Protein AF-A0A3S0QI09-F1 (afdb_monomer_lite)

Secondary structure (DSSP, 8-state):
-HHHHHHHHHHHHHHHHHHHHT-TT---S-S-------S-TTHHHH-TT--SS-HHHHHHHHHTTT--HHHHHHHHHHHHHHHHHHHHHHHHHHHHHHHTT------

Structure (mmCIF, N/CA/C/O backbone):
data_AF-A0A3S0QI09-F1
#
_entry.id   AF-A0A3S0QI09-F1
#
loop_
_atom_site.group_PDB
_atom_site.id
_atom_site.type_symbol
_atom_site.label_atom_id
_atom_site.label_alt_id
_atom_site.label_comp_id
_atom_site.label_asym_id
_atom_site.label_entity_id
_atom_site.label_seq_id
_atom_site.pdbx_PDB_ins_code
_atom_site.Cartn_x
_atom_site.Cartn_y
_atom_site.Cartn_z
_atom_site.occupancy
_atom_site.B_iso_or_equiv
_atom_site.auth_seq_id
_atom_site.auth_comp_id
_atom_site.auth_asym_id
_atom_site.auth_atom_id
_atom_site.pdbx_PDB_model_num
ATOM 1 N N . MET A 1 1 ? -15.138 -17.109 12.477 1.00 65.50 1 MET A N 1
ATOM 2 C CA . MET A 1 1 ? -15.348 -16.519 11.136 1.00 65.50 1 MET A CA 1
ATOM 3 C C . MET A 1 1 ? -14.792 -15.100 11.035 1.00 65.50 1 MET A C 1
ATOM 5 O O . MET A 1 1 ? -14.000 -14.886 10.137 1.00 65.50 1 MET A O 1
ATOM 9 N N . LEU A 1 2 ? -15.030 -14.215 12.013 1.00 78.00 2 LEU A N 1
ATOM 10 C CA . LEU A 1 2 ? -14.552 -12.812 12.041 1.00 78.00 2 LEU A CA 1
ATOM 11 C C . LEU A 1 2 ? -13.075 -12.563 11.695 1.00 78.00 2 LEU A C 1
ATOM 13 O O . LEU A 1 2 ? -12.752 -11.592 11.022 1.00 78.00 2 LEU A O 1
ATOM 17 N N . PHE A 1 3 ? -12.175 -13.442 12.134 1.00 79.81 3 PHE A N 1
ATOM 18 C CA . PHE A 1 3 ? -10.755 -13.338 11.796 1.00 79.81 3 PHE A CA 1
ATOM 19 C C . PHE A 1 3 ? -10.500 -13.428 10.281 1.00 79.81 3 PHE A C 1
ATOM 21 O O . PHE A 1 3 ? -9.742 -12.635 9.732 1.00 79.81 3 PHE A O 1
ATOM 28 N N . PHE A 1 4 ? -11.161 -14.364 9.595 1.00 85.62 4 PHE A N 1
ATOM 29 C CA . PHE A 1 4 ? -11.005 -14.542 8.150 1.00 85.62 4 PHE A CA 1
ATOM 30 C C . PHE A 1 4 ? -11.649 -13.399 7.369 1.00 85.62 4 PHE A C 1
ATOM 32 O O . PHE A 1 4 ? -11.078 -12.945 6.380 1.00 85.62 4 PHE A O 1
ATOM 39 N N . ASP A 1 5 ? -12.782 -12.890 7.852 1.00 86.12 5 ASP A N 1
ATOM 40 C CA . ASP A 1 5 ? -13.436 -11.721 7.263 1.00 86.12 5 ASP A CA 1
ATOM 41 C C . ASP A 1 5 ? -12.513 -10.497 7.335 1.00 86.12 5 ASP A C 1
ATOM 43 O O . ASP A 1 5 ? -12.425 -9.733 6.375 1.00 86.12 5 ASP A O 1
ATOM 47 N N . GLN A 1 6 ? -11.754 -10.347 8.429 1.00 84.94 6 GLN A N 1
ATOM 48 C CA . GLN A 1 6 ? -10.800 -9.247 8.574 1.00 84.94 6 GLN A CA 1
ATOM 49 C C . GLN A 1 6 ? -9.618 -9.380 7.612 1.00 84.94 6 GLN A C 1
ATOM 51 O O . GLN A 1 6 ? -9.186 -8.385 7.030 1.00 84.94 6 GLN A O 1
ATOM 56 N N . ILE A 1 7 ? -9.105 -10.599 7.411 1.00 87.56 7 ILE A N 1
ATOM 57 C CA . ILE A 1 7 ? -8.056 -10.856 6.413 1.00 87.56 7 ILE A CA 1
ATOM 58 C C . ILE A 1 7 ? -8.565 -10.504 5.014 1.00 87.56 7 ILE A C 1
ATOM 60 O O . ILE A 1 7 ? -7.859 -9.846 4.251 1.00 87.56 7 ILE A O 1
ATOM 64 N N . LEU A 1 8 ? -9.792 -10.909 4.682 1.00 90.88 8 LEU A N 1
ATOM 65 C CA . LEU A 1 8 ? -10.391 -10.637 3.381 1.00 90.88 8 LEU A CA 1
ATOM 66 C C . LEU A 1 8 ? -10.622 -9.132 3.163 1.00 90.88 8 LEU A C 1
ATOM 68 O O . LEU A 1 8 ? -10.298 -8.611 2.096 1.00 90.88 8 LEU A O 1
ATOM 72 N N . ALA A 1 9 ? -11.116 -8.423 4.181 1.00 90.44 9 ALA A N 1
ATOM 73 C CA . ALA A 1 9 ? -11.280 -6.971 4.147 1.00 90.44 9 ALA A CA 1
ATOM 74 C C . ALA A 1 9 ? -9.933 -6.258 3.951 1.00 90.44 9 ALA A C 1
ATOM 76 O O . ALA A 1 9 ? -9.809 -5.385 3.091 1.00 90.44 9 ALA A O 1
ATOM 77 N N . GLY A 1 10 ? -8.895 -6.687 4.678 1.00 91.00 10 GLY A N 1
ATOM 78 C CA . GLY A 1 10 ? -7.529 -6.205 4.482 1.00 91.00 10 GLY A CA 1
ATOM 79 C C . GLY A 1 10 ? -7.029 -6.455 3.059 1.00 91.00 10 GLY A C 1
ATOM 80 O O . GLY A 1 10 ? -6.505 -5.543 2.424 1.00 91.00 10 GLY A O 1
ATOM 81 N N . TYR A 1 11 ? -7.239 -7.652 2.513 1.00 91.00 11 TYR A N 1
ATOM 82 C CA . TYR A 1 11 ? -6.849 -7.989 1.143 1.00 91.00 11 TYR A CA 1
ATOM 83 C C . TYR A 1 11 ? -7.522 -7.087 0.098 1.00 91.00 11 TYR A C 1
ATOM 85 O O . TYR A 1 11 ? -6.834 -6.515 -0.750 1.00 91.00 11 TYR A O 1
ATOM 93 N N . PHE A 1 12 ? -8.843 -6.895 0.175 1.00 93.12 12 PHE A N 1
ATOM 94 C CA . PHE A 1 12 ? -9.547 -5.998 -0.746 1.00 93.12 12 PHE A CA 1
ATOM 95 C C . PHE A 1 12 ? -9.070 -4.555 -0.622 1.00 93.12 12 PHE A C 1
ATOM 97 O O . PHE A 1 12 ? -8.901 -3.882 -1.642 1.00 93.12 12 PHE A O 1
ATOM 104 N N . LYS A 1 13 ? -8.768 -4.098 0.598 1.00 93.44 13 LYS A N 1
ATOM 105 C CA . LYS A 1 13 ? -8.226 -2.756 0.789 1.00 93.44 13 LYS A CA 1
ATOM 106 C C . LYS A 1 13 ? -6.852 -2.589 0.148 1.00 93.44 13 LYS A C 1
ATOM 108 O O . LYS A 1 13 ? -6.584 -1.570 -0.484 1.00 93.44 13 LYS A O 1
ATOM 113 N N . HIS A 1 14 ? -5.992 -3.601 0.248 1.00 91.25 14 HIS A N 1
ATOM 114 C CA . HIS A 1 14 ? -4.711 -3.588 -0.454 1.00 91.25 14 HIS A CA 1
ATOM 115 C C . HIS A 1 14 ? -4.900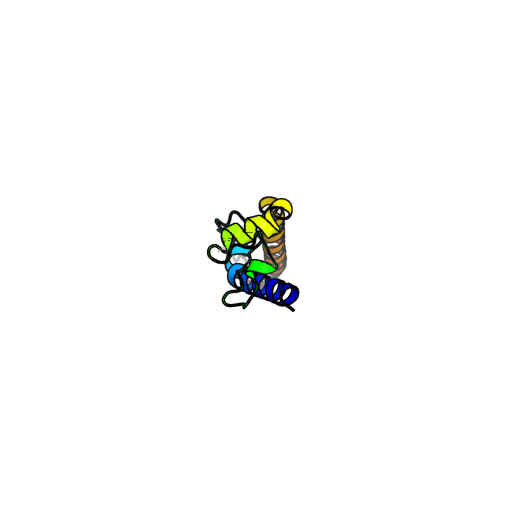 -3.544 -1.969 1.00 91.25 14 HIS A C 1
ATOM 117 O O . HIS A 1 14 ? -4.216 -2.760 -2.620 1.00 91.25 14 HIS A O 1
ATOM 123 N N . LEU A 1 15 ? -5.837 -4.324 -2.523 1.00 92.94 15 LEU A N 1
ATOM 124 C CA . LEU A 1 15 ? -6.152 -4.304 -3.956 1.00 92.94 15 LEU A CA 1
ATOM 125 C C . LEU A 1 15 ? -6.601 -2.922 -4.440 1.00 92.94 15 LEU A C 1
ATOM 127 O O . LEU A 1 15 ? -6.121 -2.458 -5.473 1.00 92.94 15 LEU A O 1
ATOM 131 N N . GLU A 1 16 ? -7.460 -2.242 -3.678 1.00 92.81 16 GLU A N 1
ATOM 132 C CA . GLU A 1 16 ? -7.869 -0.858 -3.958 1.00 92.81 16 GLU A CA 1
ATOM 133 C C . GLU A 1 16 ? -6.648 0.075 -4.055 1.00 92.81 16 GLU A C 1
ATOM 135 O O . GLU A 1 16 ? -6.577 0.950 -4.919 1.00 92.81 16 GLU A O 1
ATOM 140 N N . LYS A 1 17 ? -5.647 -0.157 -3.201 1.00 90.88 17 LYS A N 1
ATOM 141 C CA . LYS A 1 17 ? -4.443 0.668 -3.071 1.00 90.88 17 LYS A CA 1
ATOM 142 C C . LYS A 1 17 ? -3.275 0.254 -3.963 1.00 90.88 17 LYS A C 1
ATOM 144 O O . LYS A 1 17 ? -2.288 0.986 -4.021 1.00 90.88 17 LYS A O 1
ATOM 149 N N . VAL A 1 18 ? -3.384 -0.832 -4.735 1.00 90.94 18 VAL A N 1
ATOM 150 C CA . VAL A 1 18 ? -2.305 -1.320 -5.623 1.00 90.94 18 VAL A CA 1
ATOM 151 C C . VAL A 1 18 ? -1.794 -0.225 -6.557 1.00 90.94 18 VAL A C 1
ATOM 153 O O . VAL A 1 18 ? -0.586 -0.063 -6.702 1.00 90.94 18 VAL A O 1
ATOM 1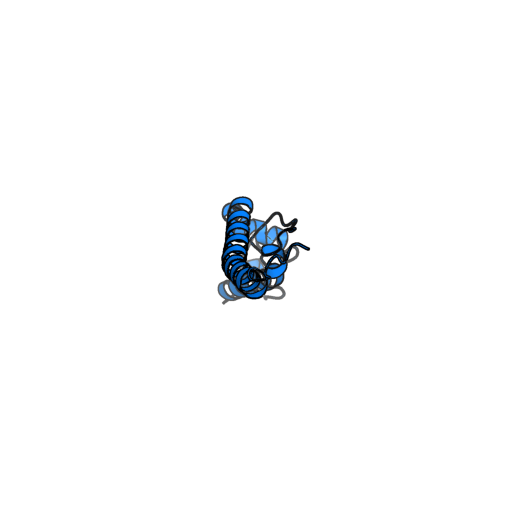56 N N . LYS A 1 19 ? -2.690 0.568 -7.159 1.00 90.38 19 LYS A N 1
ATOM 157 C CA . LYS A 1 19 ? -2.295 1.667 -8.055 1.00 90.38 19 LYS A CA 1
ATOM 158 C C . LYS A 1 19 ? -1.403 2.692 -7.351 1.00 90.38 19 LYS A C 1
ATOM 160 O O . LYS A 1 19 ? -0.483 3.226 -7.959 1.00 90.38 19 LYS A O 1
ATOM 165 N N . GLU A 1 20 ? -1.703 2.994 -6.094 1.00 89.81 20 GLU A N 1
ATOM 166 C CA . GLU A 1 20 ? -0.969 3.982 -5.310 1.00 89.81 20 GLU A CA 1
ATOM 167 C C . GLU A 1 20 ? 0.380 3.416 -4.847 1.00 89.81 20 GLU A C 1
ATOM 169 O O . GLU A 1 20 ? 1.385 4.119 -4.920 1.00 89.81 20 GLU A O 1
ATOM 174 N N . VAL A 1 21 ? 0.417 2.138 -4.448 1.00 88.94 21 VAL A N 1
ATOM 175 C CA . VAL A 1 21 ? 1.647 1.427 -4.055 1.00 88.94 21 VAL A CA 1
ATOM 176 C C . VAL A 1 21 ? 2.613 1.282 -5.232 1.00 88.94 21 VAL A C 1
ATOM 178 O O . VAL A 1 21 ? 3.807 1.509 -5.073 1.00 88.94 21 VAL A O 1
ATOM 181 N N . LEU A 1 22 ? 2.106 0.959 -6.424 1.00 88.94 22 LEU A N 1
ATOM 182 C CA . LEU A 1 22 ? 2.910 0.825 -7.646 1.00 88.94 22 LEU A CA 1
ATOM 183 C C . LEU A 1 22 ? 3.185 2.170 -8.346 1.00 88.94 22 LEU A C 1
ATOM 185 O O . LEU A 1 22 ? 3.757 2.197 -9.436 1.00 88.94 22 LEU A O 1
ATOM 189 N N . SER A 1 23 ? 2.767 3.296 -7.761 1.00 88.25 23 SER A N 1
ATOM 190 C CA . SER A 1 23 ? 3.007 4.620 -8.333 1.00 88.25 23 SER A CA 1
ATOM 191 C C . SER A 1 23 ? 4.410 5.127 -7.999 1.00 88.25 23 SER A C 1
ATOM 193 O O . SER A 1 23 ? 4.764 5.306 -6.833 1.00 88.25 23 SER A O 1
ATOM 195 N N . ILE A 1 24 ? 5.175 5.482 -9.033 1.00 82.75 24 ILE A N 1
ATOM 196 C CA . ILE A 1 24 ? 6.515 6.082 -8.900 1.00 82.75 24 ILE A CA 1
ATOM 197 C C . ILE A 1 24 ? 6.448 7.412 -8.124 1.00 82.75 24 ILE A C 1
ATOM 199 O O . ILE A 1 24 ? 7.265 7.671 -7.241 1.00 82.75 24 ILE A O 1
ATOM 203 N N . ASN A 1 25 ? 5.409 8.216 -8.375 1.00 78.81 25 ASN A N 1
ATOM 204 C CA . ASN A 1 25 ? 5.174 9.506 -7.714 1.00 78.81 25 ASN A CA 1
ATOM 205 C C . ASN A 1 25 ? 4.253 9.393 -6.482 1.00 78.81 25 ASN A C 1
ATOM 207 O O . ASN A 1 25 ? 3.567 10.349 -6.123 1.00 78.81 25 ASN A O 1
ATOM 211 N N . GLY A 1 26 ? 4.178 8.220 -5.847 1.00 70.75 26 GLY A N 1
ATOM 212 C CA . GLY A 1 26 ? 3.327 8.006 -4.675 1.00 70.75 26 GLY A CA 1
ATOM 213 C C . GLY A 1 26 ? 3.779 8.806 -3.444 1.00 70.75 26 GLY A C 1
ATOM 214 O O . GLY A 1 26 ? 4.943 8.742 -3.062 1.00 70.75 26 GLY A O 1
ATOM 215 N N . GLY A 1 27 ? 2.842 9.511 -2.799 1.00 72.69 27 GLY A N 1
ATOM 216 C CA . GLY A 1 27 ? 3.036 10.212 -1.516 1.00 72.69 27 GLY A CA 1
ATOM 217 C C . GLY A 1 27 ? 2.608 9.403 -0.283 1.00 72.69 27 GLY A C 1
ATOM 218 O O . GLY A 1 27 ? 2.445 9.965 0.801 1.00 72.69 27 GLY A O 1
ATOM 219 N N . LEU A 1 28 ? 2.360 8.101 -0.451 1.00 78.88 28 LEU A N 1
ATOM 220 C CA . LEU A 1 28 ? 1.929 7.220 0.631 1.00 78.88 28 LEU A CA 1
ATOM 221 C C . LEU A 1 28 ? 3.038 7.049 1.672 1.00 78.88 28 LEU A C 1
ATOM 223 O O . LEU A 1 28 ? 4.184 6.762 1.337 1.00 78.88 28 LEU A O 1
ATOM 227 N N . LYS A 1 29 ? 2.665 7.188 2.947 1.00 79.19 29 LYS A N 1
ATOM 228 C CA . LYS A 1 29 ? 3.566 6.992 4.096 1.00 79.19 29 LYS A CA 1
ATOM 229 C C . LYS A 1 29 ? 3.577 5.554 4.627 1.00 79.19 29 LYS A C 1
ATOM 231 O O . LYS A 1 29 ? 4.433 5.229 5.445 1.00 79.19 29 LYS A O 1
ATOM 236 N N . ARG A 1 30 ? 2.631 4.724 4.176 1.00 83.81 30 ARG A N 1
ATOM 237 C CA . ARG A 1 30 ? 2.412 3.336 4.605 1.00 83.81 30 ARG A CA 1
ATOM 238 C C . ARG A 1 30 ? 2.251 2.409 3.412 1.00 83.81 30 ARG A C 1
ATOM 240 O O . ARG A 1 30 ? 1.811 2.852 2.349 1.00 83.81 30 ARG A O 1
ATOM 247 N N . THR A 1 31 ? 2.588 1.138 3.603 1.00 84.00 31 THR A N 1
ATOM 248 C CA . THR A 1 31 ? 2.458 0.105 2.559 1.00 84.00 31 THR A CA 1
ATOM 249 C C . THR A 1 31 ? 1.395 -0.944 2.868 1.00 84.00 31 THR A C 1
ATOM 251 O O . THR A 1 31 ? 1.007 -1.705 1.978 1.00 84.00 31 THR A O 1
ATOM 254 N N . PHE A 1 32 ? 0.906 -0.977 4.109 1.00 87.56 32 PHE A N 1
ATOM 255 C CA . PHE A 1 32 ? -0.214 -1.813 4.521 1.00 87.56 32 PHE A CA 1
ATOM 256 C C . PHE A 1 32 ? -1.497 -1.004 4.685 1.00 87.56 32 PHE A C 1
ATOM 258 O O . PHE A 1 32 ? -1.462 0.167 5.064 1.00 87.56 32 PHE A O 1
ATOM 265 N N . PHE A 1 33 ? -2.630 -1.649 4.404 1.00 89.88 33 PHE A N 1
ATOM 266 C CA . PHE A 1 33 ? -3.956 -1.046 4.492 1.00 89.88 33 PHE A CA 1
ATOM 267 C C . PHE A 1 33 ? -4.972 -2.027 5.061 1.00 89.88 33 PHE A C 1
ATOM 269 O O . PHE A 1 33 ? -4.980 -3.211 4.726 1.00 89.88 33 PHE A O 1
ATOM 276 N N . THR A 1 34 ? -5.873 -1.523 5.890 1.00 90.31 34 THR A N 1
ATOM 277 C CA . THR A 1 34 ? -6.990 -2.307 6.411 1.00 90.31 34 THR A CA 1
ATOM 278 C C . THR A 1 34 ? -8.293 -1.575 6.222 1.00 90.31 34 THR A C 1
ATOM 280 O O . THR A 1 34 ? -8.316 -0.372 5.980 1.00 90.31 34 THR A O 1
ATOM 283 N N . GLN A 1 35 ? -9.371 -2.336 6.307 1.00 89.94 35 GLN A N 1
ATOM 284 C CA . GLN A 1 35 ? -10.714 -1.805 6.348 1.00 89.94 35 GLN A CA 1
ATOM 285 C C . GLN A 1 35 ? -11.425 -2.424 7.542 1.00 89.94 35 GLN A C 1
ATOM 287 O O . GLN A 1 35 ? -11.308 -3.633 7.780 1.00 89.94 35 GLN A O 1
ATOM 292 N N . ALA A 1 36 ? -12.145 -1.597 8.289 1.00 86.56 36 ALA A N 1
ATOM 293 C CA . ALA A 1 36 ? -12.963 -2.062 9.385 1.00 86.56 36 ALA A CA 1
ATOM 294 C C . ALA A 1 36 ? -14.218 -2.793 8.880 1.00 86.56 36 ALA A C 1
ATOM 296 O O . ALA A 1 36 ? -14.932 -2.334 7.983 1.00 86.56 36 ALA A O 1
ATOM 297 N N . LEU A 1 37 ? -14.524 -3.926 9.502 1.00 84.75 37 LEU A N 1
ATOM 298 C CA . LEU A 1 37 ? -15.767 -4.657 9.333 1.00 84.75 37 LEU A CA 1
ATOM 299 C C . LEU A 1 37 ? -16.863 -3.965 10.145 1.00 84.75 37 LEU A C 1
ATOM 301 O O . LEU A 1 37 ? -16.816 -3.914 11.373 1.00 84.75 37 LEU A O 1
ATOM 305 N N . LYS A 1 38 ? -17.873 -3.442 9.451 1.00 80.81 38 LYS A N 1
ATOM 306 C CA . LYS A 1 38 ? -19.006 -2.739 10.065 1.00 80.81 38 LYS A CA 1
ATOM 307 C C . LYS A 1 38 ? -20.198 -3.680 10.257 1.00 80.81 38 LYS A C 1
ATOM 309 O O . LYS A 1 38 ? -20.372 -4.638 9.507 1.00 80.81 38 LYS A O 1
ATOM 314 N N . ASN A 1 39 ? -21.061 -3.357 11.224 1.00 70.38 39 ASN A N 1
ATOM 315 C CA . ASN A 1 39 ? -22.366 -4.000 11.453 1.00 70.38 39 ASN A CA 1
ATOM 316 C C . ASN A 1 39 ? -22.336 -5.479 11.877 1.00 70.38 39 ASN A C 1
ATOM 318 O O . ASN A 1 39 ? -23.248 -6.245 11.558 1.00 70.38 39 ASN A O 1
ATOM 322 N N . ILE A 1 40 ? -21.330 -5.881 12.652 1.00 74.31 40 ILE A N 1
ATOM 323 C CA . ILE A 1 40 ? -21.263 -7.227 13.222 1.00 74.31 40 ILE A CA 1
ATOM 324 C C . ILE A 1 40 ? -21.810 -7.207 14.655 1.00 74.31 40 ILE A C 1
ATOM 326 O O . ILE A 1 40 ? -21.266 -6.555 15.543 1.00 74.31 40 ILE A O 1
ATOM 330 N N . LYS A 1 41 ? -22.902 -7.941 14.903 1.00 69.69 41 LYS A N 1
ATOM 331 C CA . LYS A 1 41 ? -23.519 -8.023 16.238 1.00 69.69 41 LYS A CA 1
ATOM 332 C C . LYS A 1 41 ? -22.576 -8.700 17.241 1.00 69.69 41 LYS A C 1
ATOM 334 O O . LYS A 1 41 ? -22.095 -9.798 16.983 1.00 69.69 41 LYS A O 1
ATOM 339 N N . GLY A 1 42 ? -22.371 -8.067 18.400 1.00 67.31 42 GLY A N 1
ATOM 340 C CA . GLY A 1 42 ? -21.537 -8.596 19.491 1.00 67.31 42 GLY A CA 1
ATOM 341 C C . GLY A 1 42 ? -20.029 -8.424 19.286 1.00 67.31 42 GLY A C 1
ATOM 342 O O . GLY A 1 42 ? -19.247 -8.941 20.076 1.00 67.31 42 GLY A O 1
ATOM 343 N N . PHE A 1 43 ? -19.613 -7.699 18.247 1.00 72.19 43 PHE A N 1
ATOM 344 C CA . PHE A 1 43 ? -18.205 -7.518 17.908 1.00 72.19 43 PHE A CA 1
ATOM 345 C C . PHE A 1 43 ? -17.431 -6.724 18.973 1.00 72.19 43 PHE A C 1
ATOM 347 O O . PHE A 1 43 ? -16.352 -7.145 19.388 1.00 72.19 43 PHE A O 1
ATOM 354 N N . ASP A 1 44 ? -18.046 -5.671 19.518 1.00 68.19 44 ASP A N 1
ATOM 355 C CA . ASP A 1 44 ? -17.465 -4.832 20.579 1.00 68.19 44 ASP A CA 1
ATOM 356 C C . ASP A 1 44 ? -17.196 -5.605 21.884 1.00 68.19 44 ASP A C 1
ATOM 358 O O . ASP A 1 44 ? -16.390 -5.192 22.713 1.00 68.19 44 ASP A O 1
ATOM 362 N N . GLN A 1 45 ? -17.863 -6.750 22.077 1.00 71.44 45 GLN A N 1
ATOM 363 C CA . GLN A 1 45 ? -17.664 -7.624 23.239 1.00 71.44 45 GLN A CA 1
ATOM 364 C C . GLN A 1 45 ? -16.505 -8.612 23.045 1.00 71.44 45 GLN A C 1
ATOM 366 O O . GLN A 1 45 ? -16.012 -9.175 24.020 1.00 71.44 45 GLN A O 1
ATOM 371 N N . LEU A 1 46 ? -16.079 -8.842 21.799 1.00 73.00 46 LEU A N 1
ATOM 372 C CA . LEU A 1 46 ? -15.040 -9.809 21.441 1.00 73.00 46 LEU A CA 1
ATOM 373 C C . LEU A 1 46 ? -13.671 -9.150 21.248 1.00 73.00 46 LEU A C 1
ATOM 375 O O . LEU A 1 46 ? -12.653 -9.803 21.476 1.00 73.00 46 LEU A O 1
ATOM 379 N N . VAL A 1 47 ? -13.631 -7.878 20.835 1.00 71.50 47 VAL A N 1
ATOM 3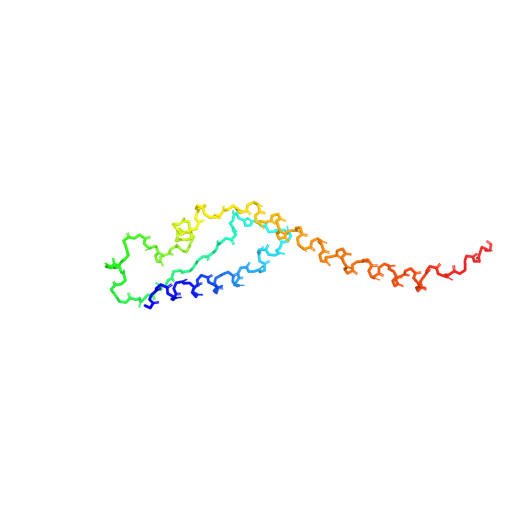80 C CA . VAL A 1 47 ? -12.381 -7.153 20.574 1.00 71.50 47 VAL A CA 1
ATOM 381 C C . VAL A 1 47 ? -12.427 -5.768 21.213 1.00 71.50 47 VAL A C 1
ATOM 383 O O . VAL A 1 47 ? -13.199 -4.907 20.817 1.00 71.50 47 VAL A O 1
ATOM 386 N N . SER A 1 48 ? -11.551 -5.532 22.188 1.00 66.25 48 SER A N 1
ATOM 387 C CA . SER A 1 48 ? -11.522 -4.303 22.994 1.00 66.25 48 SER A CA 1
ATOM 388 C C . SER A 1 48 ? -10.736 -3.141 22.370 1.00 66.25 48 SER A C 1
ATOM 390 O O . SER A 1 48 ? -10.655 -2.066 22.961 1.00 66.25 48 SER A O 1
ATOM 392 N N . ARG A 1 49 ? -10.122 -3.341 21.196 1.00 69.56 49 ARG A N 1
ATOM 393 C CA . ARG A 1 49 ? -9.196 -2.377 20.575 1.00 69.56 49 ARG A CA 1
ATOM 394 C C . ARG A 1 49 ? -9.315 -2.318 19.052 1.00 69.56 49 ARG A C 1
ATOM 396 O O . ARG A 1 49 ? -8.315 -2.237 18.349 1.00 69.56 49 ARG A O 1
ATOM 403 N N . TYR A 1 50 ? -10.541 -2.416 18.556 1.00 77.38 50 TYR A N 1
ATOM 404 C CA . TYR A 1 50 ? -10.832 -2.392 17.130 1.00 77.38 50 TYR A CA 1
ATOM 405 C C . TYR A 1 50 ? -11.564 -1.104 16.774 1.00 77.38 50 TYR A C 1
ATOM 407 O O . TYR A 1 50 ? -12.689 -0.887 17.219 1.00 77.38 50 TYR A O 1
ATOM 415 N N . ASP A 1 51 ? -10.906 -0.245 16.000 1.00 80.75 51 ASP A N 1
ATOM 416 C CA . ASP A 1 51 ? -11.508 0.993 15.514 1.00 80.75 51 ASP A CA 1
ATOM 417 C C . ASP A 1 51 ? -12.389 0.682 14.296 1.00 80.75 51 ASP A C 1
ATOM 419 O O . ASP A 1 51 ? -11.917 0.119 13.307 1.00 80.75 51 ASP A O 1
ATOM 423 N N . THR A 1 52 ? -13.683 0.988 14.396 1.00 81.06 52 THR A N 1
ATOM 424 C CA . THR A 1 52 ? -14.667 0.801 13.320 1.00 81.06 52 THR A CA 1
ATOM 425 C C . THR A 1 52 ? -14.908 2.065 12.500 1.00 81.06 52 THR A C 1
ATOM 427 O O . THR A 1 52 ? -15.507 1.994 11.422 1.00 81.06 52 THR A O 1
ATOM 430 N N . GLU A 1 53 ? -14.454 3.215 12.994 1.00 80.75 53 GLU A N 1
ATOM 431 C CA . GLU A 1 53 ? -14.713 4.526 12.403 1.00 80.75 53 GLU A CA 1
ATOM 432 C C . GLU A 1 53 ? -13.547 4.983 11.523 1.00 80.75 53 GLU A C 1
ATOM 434 O O . GLU A 1 53 ? -13.768 5.634 10.500 1.00 80.75 53 GLU A O 1
ATOM 439 N N . ASP A 1 54 ? -12.320 4.609 11.892 1.00 85.19 54 ASP A N 1
ATOM 440 C CA . ASP A 1 54 ? -11.091 5.053 11.239 1.00 85.19 54 ASP A CA 1
ATOM 441 C C . ASP A 1 54 ? -10.197 3.871 10.816 1.00 85.19 54 ASP A C 1
ATOM 443 O O . ASP A 1 54 ? -9.447 3.286 11.608 1.00 85.19 54 ASP A O 1
ATOM 447 N N . ASP A 1 55 ? -10.252 3.555 9.520 1.00 86.44 55 ASP A N 1
ATOM 448 C CA . ASP A 1 55 ? -9.441 2.516 8.874 1.00 86.44 55 ASP A CA 1
ATOM 449 C C . ASP A 1 55 ? -7.930 2.766 9.038 1.00 86.44 55 ASP A C 1
ATOM 451 O O . ASP A 1 55 ? -7.136 1.818 9.103 1.00 86.44 55 ASP A O 1
ATOM 455 N N . ASP A 1 56 ? -7.497 4.028 9.125 1.00 86.62 56 ASP A N 1
ATOM 456 C CA . ASP A 1 56 ? -6.083 4.358 9.253 1.00 86.62 56 ASP A CA 1
ATOM 457 C C . ASP A 1 56 ? -5.560 4.053 10.656 1.00 86.62 56 ASP A C 1
ATOM 459 O O . ASP A 1 56 ? -4.454 3.517 10.781 1.00 86.62 56 ASP A O 1
ATOM 463 N N . LYS A 1 57 ? -6.358 4.323 11.694 1.00 86.25 57 LYS A N 1
ATOM 464 C CA . LYS A 1 57 ? -6.035 3.937 13.077 1.00 86.25 57 LYS A CA 1
ATOM 465 C C . LYS A 1 57 ? -6.081 2.432 13.276 1.00 86.25 57 LYS A C 1
ATOM 467 O O . LYS A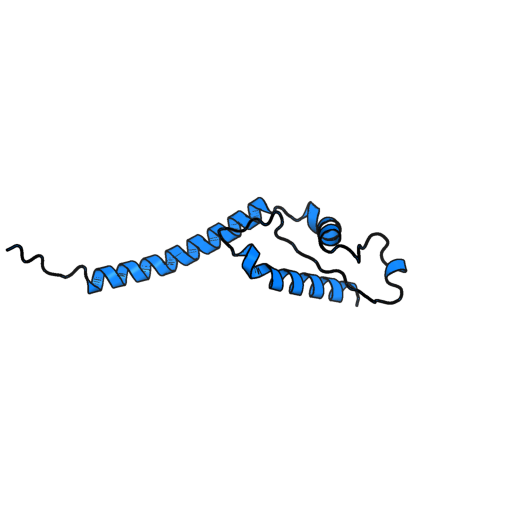 1 57 ? -5.231 1.889 13.984 1.00 86.25 57 LYS A O 1
ATOM 472 N N . LEU A 1 58 ? -7.035 1.752 12.641 1.00 87.88 58 LEU A N 1
ATOM 473 C CA . LEU A 1 58 ? -7.091 0.294 12.655 1.00 87.88 58 LEU A CA 1
ATOM 474 C C . LEU A 1 58 ? -5.834 -0.302 12.012 1.00 87.88 58 LEU A C 1
ATOM 476 O O . LEU A 1 58 ? -5.211 -1.203 12.576 1.00 87.88 58 LEU A O 1
ATOM 480 N N . THR A 1 59 ? -5.416 0.255 10.875 1.00 87.75 59 THR A N 1
ATOM 481 C CA . THR A 1 59 ? -4.186 -0.151 10.190 1.00 87.75 59 THR A CA 1
ATOM 482 C C . THR A 1 59 ? -2.970 0.047 11.090 1.00 87.75 59 THR A C 1
ATOM 484 O O . THR A 1 59 ? -2.164 -0.871 11.225 1.00 87.75 59 THR A O 1
ATOM 487 N N . ASP A 1 60 ? -2.865 1.189 11.771 1.00 87.50 60 ASP A N 1
ATOM 488 C CA . ASP A 1 60 ? -1.778 1.434 12.722 1.00 87.50 60 ASP A CA 1
ATOM 489 C C . ASP A 1 60 ? -1.826 0.460 13.910 1.00 87.50 60 ASP A C 1
ATOM 491 O O . ASP A 1 60 ? -0.791 -0.016 14.365 1.00 87.50 60 ASP A O 1
ATOM 495 N N . SER A 1 61 ? -3.005 0.096 14.411 1.00 86.00 61 SER A N 1
ATOM 496 C CA . SER A 1 61 ? -3.094 -0.873 15.508 1.00 86.00 61 SER A CA 1
ATOM 497 C C . SER A 1 61 ? -2.699 -2.295 15.095 1.00 86.00 61 SER A C 1
ATOM 499 O O . SER A 1 61 ? -2.260 -3.060 15.952 1.00 86.00 61 SER A O 1
ATOM 501 N N . LEU A 1 62 ? -2.899 -2.672 13.829 1.00 83.38 62 LEU A N 1
ATOM 502 C CA . LEU A 1 62 ? -2.674 -4.037 13.342 1.00 83.38 62 LEU A CA 1
ATOM 503 C C . LEU A 1 62 ? -1.302 -4.234 12.686 1.00 83.38 62 LEU A C 1
ATOM 505 O O . LEU A 1 62 ? -0.731 -5.316 12.791 1.00 83.38 62 LEU A O 1
ATOM 509 N N . TYR A 1 63 ? -0.781 -3.210 12.006 1.00 84.94 63 TYR A N 1
ATOM 510 C CA . TYR A 1 63 ? 0.376 -3.337 11.116 1.00 84.94 63 TYR A CA 1
ATOM 511 C C . TYR A 1 63 ? 1.522 -2.373 11.419 1.00 84.94 63 TYR A C 1
ATOM 513 O O . TYR A 1 63 ? 2.561 -2.487 10.780 1.00 84.94 63 TYR A O 1
ATOM 521 N N . LYS A 1 64 ? 1.407 -1.458 12.389 1.00 81.88 64 LYS A N 1
ATOM 522 C CA . LYS A 1 64 ? 2.458 -0.454 12.648 1.00 81.88 64 LYS A CA 1
ATOM 523 C C . LYS A 1 64 ? 3.838 -1.043 12.932 1.00 81.88 64 LYS A C 1
ATOM 525 O O . LYS A 1 64 ? 4.830 -0.472 12.502 1.00 81.88 64 LYS A O 1
ATOM 530 N N . GLU A 1 65 ? 3.912 -2.166 13.641 1.00 78.12 65 GLU A N 1
ATOM 531 C CA . GLU A 1 65 ? 5.191 -2.839 13.919 1.00 78.12 65 GLU A CA 1
ATOM 532 C C . GLU A 1 65 ? 5.739 -3.605 12.704 1.00 78.12 65 GLU A C 1
ATOM 534 O O . GLU A 1 65 ? 6.927 -3.900 12.642 1.00 78.12 65 GLU A O 1
ATOM 539 N N . LEU A 1 66 ? 4.877 -3.906 11.729 1.00 75.44 66 LEU A N 1
ATOM 540 C CA . LEU A 1 66 ? 5.197 -4.641 10.505 1.00 75.44 66 LEU A CA 1
ATOM 541 C C . LEU A 1 66 ? 5.490 -3.708 9.316 1.00 75.44 66 LEU A C 1
ATOM 543 O O . LEU A 1 66 ? 6.047 -4.149 8.311 1.00 75.44 66 LEU A O 1
ATOM 547 N N . ASP A 1 67 ? 5.095 -2.435 9.391 1.00 73.38 67 ASP A N 1
ATOM 548 C CA . ASP A 1 67 ? 5.185 -1.488 8.280 1.00 73.38 67 ASP A CA 1
ATOM 549 C C . ASP A 1 67 ? 6.565 -0.816 8.228 1.00 73.38 67 ASP A C 1
ATOM 551 O O . ASP A 1 67 ? 6.736 0.339 8.618 1.00 73.38 67 ASP A O 1
ATOM 555 N N . ASN A 1 68 ? 7.562 -1.524 7.683 1.00 84.50 68 ASN A N 1
ATOM 556 C CA . ASN A 1 68 ? 8.757 -0.866 7.146 1.00 84.50 68 ASN A CA 1
ATOM 557 C C . ASN A 1 68 ? 8.440 -0.281 5.761 1.00 84.50 68 ASN A C 1
ATOM 559 O O . ASN A 1 68 ? 8.848 -0.797 4.717 1.00 84.50 68 ASN A O 1
ATOM 563 N N . SER A 1 69 ? 7.642 0.787 5.756 1.00 83.00 69 SER A N 1
ATOM 564 C CA . SER A 1 69 ? 7.062 1.342 4.533 1.00 83.00 69 SER A CA 1
ATOM 565 C C . SER A 1 69 ? 8.108 1.860 3.546 1.00 83.00 69 SER A C 1
ATOM 567 O O . SER A 1 69 ? 7.889 1.807 2.337 1.00 83.00 69 SER A O 1
ATOM 569 N N . VAL A 1 70 ? 9.254 2.330 4.046 1.00 86.50 70 VAL A N 1
ATOM 570 C CA . VAL A 1 70 ? 10.362 2.822 3.219 1.00 86.50 70 VAL A CA 1
ATOM 571 C C . VAL A 1 70 ? 11.052 1.670 2.501 1.00 86.50 70 VAL A C 1
ATOM 573 O O . VAL A 1 70 ? 11.195 1.722 1.283 1.00 86.50 70 VAL A O 1
ATOM 576 N N . GLU A 1 71 ? 11.449 0.629 3.235 1.00 89.19 71 GLU A N 1
ATOM 577 C CA . GLU A 1 71 ? 12.122 -0.540 2.660 1.00 89.19 71 GLU A CA 1
ATOM 578 C C . GLU A 1 71 ? 11.240 -1.208 1.606 1.00 89.19 71 GLU A C 1
ATOM 580 O O . GLU A 1 71 ? 11.640 -1.346 0.453 1.00 89.19 71 GLU A O 1
ATOM 585 N N . ARG A 1 72 ? 9.980 -1.481 1.948 1.00 87.94 72 ARG A N 1
ATOM 586 C CA . ARG A 1 72 ? 9.041 -2.121 1.026 1.00 87.94 72 ARG A CA 1
ATOM 587 C C . ARG A 1 72 ? 8.710 -1.255 -0.192 1.00 87.94 72 ARG A C 1
ATOM 589 O O . ARG A 1 72 ? 8.489 -1.775 -1.284 1.00 87.94 72 ARG A O 1
ATOM 596 N N . ARG A 1 73 ? 8.689 0.076 -0.050 1.00 88.06 73 ARG A N 1
ATOM 597 C CA . ARG A 1 73 ? 8.540 0.981 -1.201 1.00 88.06 73 ARG A CA 1
ATOM 598 C C . ARG A 1 73 ? 9.758 0.920 -2.119 1.00 88.06 73 ARG A C 1
ATOM 600 O O . ARG A 1 73 ? 9.577 0.940 -3.334 1.00 88.06 73 ARG A O 1
ATOM 607 N N . ASN A 1 74 ? 10.964 0.833 -1.563 1.00 90.62 74 ASN A N 1
ATOM 608 C CA . ASN A 1 74 ? 12.177 0.676 -2.360 1.00 90.62 74 ASN A CA 1
ATOM 609 C C . ASN A 1 74 ? 12.150 -0.644 -3.139 1.00 90.62 74 ASN A C 1
ATOM 611 O O . ASN A 1 74 ? 12.350 -0.613 -4.346 1.00 90.62 74 ASN A O 1
ATOM 615 N N . GLU A 1 75 ? 11.764 -1.756 -2.507 1.00 91.62 75 GLU A N 1
ATOM 616 C CA . GLU A 1 75 ? 11.614 -3.050 -3.193 1.00 91.62 75 GLU A CA 1
ATOM 617 C C . GLU A 1 75 ? 10.638 -2.973 -4.377 1.00 91.62 75 GLU A C 1
ATOM 619 O O . GLU A 1 75 ? 10.912 -3.482 -5.465 1.00 91.62 75 GLU A O 1
ATOM 624 N N . VAL A 1 76 ? 9.497 -2.297 -4.199 1.00 90.50 76 VAL A N 1
ATOM 625 C CA . VAL A 1 76 ? 8.530 -2.085 -5.286 1.00 90.50 76 VAL A CA 1
ATOM 626 C C . VAL A 1 76 ? 9.147 -1.272 -6.425 1.00 90.50 76 VAL A C 1
ATOM 628 O O . VAL A 1 76 ? 8.981 -1.635 -7.590 1.00 90.50 76 VAL A O 1
ATOM 631 N N . LEU A 1 77 ? 9.859 -0.185 -6.120 1.00 90.88 77 LEU A N 1
ATOM 632 C CA . LEU A 1 77 ? 10.512 0.645 -7.136 1.00 90.88 77 LEU A CA 1
ATOM 633 C C . LEU A 1 77 ? 11.606 -0.128 -7.880 1.00 90.88 77 LEU A C 1
ATOM 635 O O . LEU A 1 77 ? 11.650 -0.069 -9.109 1.00 90.88 77 LEU A O 1
ATOM 639 N N . ASP A 1 78 ? 12.420 -0.901 -7.167 1.00 93.88 78 ASP A N 1
ATOM 640 C CA . ASP A 1 78 ? 13.461 -1.752 -7.746 1.00 93.88 78 ASP A CA 1
ATOM 641 C C . ASP A 1 78 ? 12.856 -2.794 -8.696 1.00 93.88 78 ASP A C 1
ATOM 643 O O . ASP A 1 78 ? 13.345 -2.993 -9.815 1.00 93.88 78 ASP A O 1
ATOM 647 N N . HIS A 1 79 ? 11.728 -3.401 -8.310 1.00 93.00 79 HIS A N 1
ATOM 648 C CA . HIS A 1 79 ? 10.970 -4.301 -9.177 1.00 93.00 79 HIS A CA 1
ATOM 649 C C . HIS A 1 79 ? 10.437 -3.604 -10.437 1.00 93.00 79 HIS A C 1
ATOM 651 O O . HIS A 1 79 ? 10.532 -4.161 -11.536 1.00 93.00 79 HIS A O 1
ATOM 657 N N . LEU A 1 80 ? 9.888 -2.392 -10.309 1.00 92.12 80 LEU A N 1
ATOM 658 C CA . LEU A 1 80 ? 9.373 -1.625 -11.449 1.00 92.12 80 LEU A CA 1
ATOM 659 C C . LEU A 1 80 ? 10.492 -1.232 -12.423 1.00 92.12 80 LEU A C 1
ATOM 661 O O . LEU A 1 80 ? 10.321 -1.374 -13.636 1.00 92.12 80 LEU A O 1
ATOM 665 N N . ILE A 1 81 ? 11.642 -0.791 -11.907 1.00 92.06 81 ILE A N 1
ATOM 666 C CA . ILE A 1 81 ? 12.820 -0.438 -12.711 1.00 92.06 81 ILE A CA 1
ATOM 667 C C . ILE A 1 81 ? 13.372 -1.673 -13.426 1.00 92.06 81 ILE A C 1
ATOM 669 O O . ILE A 1 81 ? 13.664 -1.607 -14.619 1.00 92.06 81 ILE A O 1
ATOM 673 N N . SER A 1 82 ? 13.458 -2.810 -12.733 1.00 93.75 82 SER A N 1
ATOM 674 C CA . SER A 1 82 ? 13.945 -4.065 -13.318 1.00 93.75 82 SER A CA 1
ATOM 675 C C . SER A 1 82 ? 13.070 -4.520 -14.490 1.00 93.75 82 SER A C 1
ATOM 677 O O . SER A 1 82 ? 13.582 -4.796 -15.575 1.00 93.75 82 SER A O 1
ATOM 679 N N . ARG A 1 83 ? 11.739 -4.504 -14.322 1.00 90.19 83 ARG A N 1
ATOM 680 C CA . ARG A 1 83 ? 10.789 -4.852 -15.393 1.00 90.19 83 ARG A CA 1
ATOM 681 C C . ARG A 1 83 ? 10.848 -3.871 -16.568 1.00 90.19 83 ARG A C 1
ATOM 683 O O . ARG A 1 83 ? 10.705 -4.268 -17.724 1.00 90.19 83 ARG A O 1
ATOM 690 N N . PHE A 1 84 ? 11.062 -2.584 -16.292 1.00 89.81 84 PHE A N 1
ATOM 691 C CA . PHE A 1 84 ? 11.276 -1.591 -17.343 1.00 89.81 84 PHE A CA 1
ATOM 692 C C . PHE A 1 84 ? 12.556 -1.886 -18.136 1.00 89.81 84 PHE A C 1
ATOM 694 O O . PHE A 1 84 ? 12.507 -1.913 -19.363 1.00 89.81 84 PHE A O 1
ATOM 701 N N . ALA A 1 85 ? 13.674 -2.163 -17.461 1.00 90.12 85 ALA A N 1
ATOM 702 C CA . ALA A 1 85 ? 14.959 -2.435 -18.104 1.00 90.12 85 ALA A CA 1
ATOM 703 C C . ALA A 1 85 ? 14.936 -3.701 -18.981 1.00 90.12 85 ALA A C 1
ATOM 705 O O . ALA A 1 85 ? 15.524 -3.701 -20.066 1.00 90.12 85 ALA A O 1
ATOM 706 N N . GLU A 1 86 ? 14.215 -4.740 -18.548 1.00 86.56 86 GLU A N 1
ATOM 707 C CA . GLU A 1 86 ? 13.979 -5.961 -19.330 1.00 86.56 86 GLU A CA 1
ATOM 708 C C . GLU A 1 86 ? 13.340 -5.625 -20.688 1.00 86.56 86 GLU A C 1
ATOM 710 O O . GLU A 1 86 ? 13.905 -5.922 -21.737 1.00 86.56 86 GLU A O 1
ATOM 715 N N . THR A 1 87 ? 12.226 -4.887 -20.686 1.00 84.69 87 THR A N 1
ATOM 716 C CA . THR A 1 87 ? 11.511 -4.526 -21.928 1.00 84.69 87 THR A CA 1
ATOM 717 C C . THR A 1 87 ? 12.209 -3.449 -22.766 1.00 84.69 87 THR A C 1
ATOM 719 O O . THR A 1 87 ? 12.108 -3.438 -23.995 1.00 84.69 87 THR A O 1
ATOM 722 N N . PHE A 1 88 ? 12.928 -2.526 -22.124 1.00 85.31 88 PHE A N 1
ATOM 723 C CA . PHE A 1 88 ? 13.630 -1.445 -22.810 1.00 85.31 88 PHE A CA 1
ATOM 724 C C . PHE A 1 88 ? 14.783 -1.975 -23.668 1.00 85.31 88 PHE A C 1
ATOM 726 O O . PHE A 1 88 ? 14.999 -1.504 -24.787 1.00 85.31 88 PHE A O 1
ATOM 733 N N . SER A 1 89 ? 15.496 -2.984 -23.171 1.00 84.38 89 SER A N 1
ATOM 734 C CA . SER A 1 89 ? 16.603 -3.620 -23.888 1.00 84.38 89 SER A CA 1
ATOM 735 C C . SER A 1 89 ? 16.133 -4.204 -25.226 1.00 84.38 89 SER A C 1
ATOM 737 O O . SER A 1 89 ? 16.721 -3.902 -26.267 1.00 84.38 89 SER A O 1
ATOM 739 N N . ASP A 1 90 ? 15.003 -4.911 -25.228 1.00 84.69 90 ASP A N 1
ATOM 740 C CA . ASP A 1 90 ? 14.387 -5.455 -26.444 1.00 84.69 90 ASP A CA 1
ATOM 741 C C . ASP A 1 90 ? 13.966 -4.354 -27.423 1.00 84.69 90 ASP A C 1
ATOM 743 O O . ASP A 1 90 ? 14.272 -4.416 -28.619 1.00 84.69 90 ASP A O 1
ATOM 747 N N . TYR A 1 91 ? 13.315 -3.299 -26.922 1.00 86.75 91 TYR A N 1
ATOM 748 C CA . TYR A 1 91 ? 12.911 -2.162 -27.749 1.00 86.75 91 TYR A CA 1
ATOM 749 C C . TYR A 1 91 ? 14.113 -1.489 -28.426 1.00 86.75 91 TYR A C 1
ATOM 751 O O . TYR A 1 91 ? 14.093 -1.235 -29.633 1.00 86.75 91 TYR A O 1
ATOM 759 N N . THR A 1 92 ? 15.188 -1.222 -27.676 1.00 86.69 92 THR A N 1
ATOM 760 C CA . THR A 1 92 ? 16.393 -0.596 -28.242 1.00 86.69 92 THR A CA 1
ATOM 761 C C . THR A 1 92 ? 17.091 -1.484 -29.269 1.00 86.69 92 THR A C 1
ATOM 763 O O . THR A 1 92 ? 17.595 -0.967 -30.269 1.00 86.69 92 THR A O 1
ATOM 766 N N . PHE A 1 93 ? 17.070 -2.808 -29.086 1.00 87.38 93 PHE A N 1
ATOM 767 C CA . PHE A 1 93 ? 17.599 -3.757 -30.063 1.00 87.38 93 PHE A CA 1
ATOM 768 C C . PHE A 1 93 ? 16.815 -3.713 -31.383 1.00 87.38 93 PHE A C 1
ATOM 770 O O . PHE A 1 93 ? 17.421 -3.601 -32.452 1.00 87.38 93 PHE A O 1
ATOM 777 N N . VAL A 1 94 ? 15.477 -3.721 -31.318 1.00 87.88 94 VAL A N 1
ATOM 778 C CA . VAL A 1 94 ? 14.601 -3.584 -32.497 1.00 87.88 94 VAL A CA 1
ATOM 779 C C . VAL A 1 94 ? 14.803 -2.232 -33.186 1.00 87.88 94 VAL A C 1
ATOM 781 O O . VAL A 1 94 ? 14.953 -2.167 -34.404 1.00 87.88 94 VAL A O 1
ATOM 784 N N . MET A 1 95 ? 14.869 -1.137 -32.428 1.00 86.44 95 MET A N 1
ATOM 785 C CA . MET A 1 95 ? 15.098 0.192 -33.001 1.00 86.44 95 MET A CA 1
ATOM 786 C C . MET A 1 95 ? 16.453 0.266 -33.722 1.00 86.44 95 MET A C 1
ATOM 788 O O . MET A 1 95 ? 16.554 0.794 -34.831 1.00 86.44 95 MET A O 1
ATOM 792 N N . LYS A 1 96 ? 17.504 -0.311 -33.128 1.00 87.19 96 LYS A N 1
ATOM 793 C CA . LYS A 1 96 ? 18.834 -0.367 -33.740 1.00 87.19 96 LYS A CA 1
ATOM 794 C C . LYS A 1 96 ? 18.855 -1.236 -34.998 1.00 87.19 96 LYS A C 1
ATOM 796 O O . LYS A 1 96 ? 19.525 -0.863 -35.954 1.00 87.19 96 LYS A O 1
ATOM 801 N N . SER A 1 97 ? 18.149 -2.364 -35.033 1.00 87.69 97 SER A N 1
ATOM 802 C CA . SER A 1 97 ? 18.131 -3.227 -36.222 1.00 87.69 97 SER A CA 1
ATOM 803 C C . SER A 1 97 ? 17.381 -2.591 -37.397 1.00 87.69 97 SER A C 1
ATOM 805 O O . SER A 1 97 ? 17.836 -2.694 -38.536 1.00 87.69 97 SER A O 1
ATOM 807 N N . LEU A 1 98 ? 16.281 -1.883 -37.122 1.00 84.62 98 LEU A N 1
ATOM 808 C CA . LEU A 1 98 ? 15.471 -1.209 -38.140 1.00 84.62 98 LEU A CA 1
ATOM 809 C C . LEU A 1 98 ? 16.134 0.062 -38.686 1.00 84.62 98 LEU A C 1
ATOM 811 O O . LEU A 1 98 ? 16.109 0.295 -39.892 1.00 84.62 98 LEU A O 1
ATOM 815 N N . TYR A 1 99 ? 16.733 0.880 -37.816 1.00 81.81 99 TYR A N 1
ATOM 816 C CA . TYR A 1 99 ? 17.203 2.223 -38.183 1.00 81.81 99 TYR A CA 1
ATOM 817 C C . TYR A 1 99 ? 18.725 2.396 -38.132 1.00 81.81 99 TYR A C 1
ATOM 819 O O . TYR A 1 99 ? 19.252 3.353 -38.693 1.00 81.81 99 TYR A O 1
ATOM 827 N N . GLY A 1 100 ? 19.460 1.471 -37.510 1.00 68.88 100 GLY A N 1
ATOM 828 C CA . GLY A 1 100 ? 20.925 1.505 -37.439 1.00 68.88 100 GLY A CA 1
ATOM 829 C C . GLY A 1 100 ? 21.629 1.097 -38.737 1.00 68.88 100 GLY A C 1
ATOM 830 O O . GLY A 1 100 ? 22.831 1.306 -38.854 1.00 68.88 100 GLY A O 1
ATOM 831 N N . ASN A 1 101 ? 20.890 0.553 -39.711 1.00 64.25 101 ASN A N 1
ATOM 832 C CA . ASN A 1 101 ? 21.397 0.164 -41.031 1.00 64.25 101 ASN A CA 1
ATOM 833 C C . ASN A 1 101 ? 21.143 1.216 -42.125 1.00 64.25 101 ASN A C 1
ATOM 835 O O . ASN A 1 101 ? 21.317 0.906 -43.302 1.00 64.25 101 ASN A O 1
ATOM 839 N N . LEU A 1 102 ? 20.728 2.443 -41.786 1.00 55.06 102 LEU A N 1
ATOM 840 C CA . LEU A 1 102 ? 20.675 3.517 -42.780 1.00 55.06 102 LEU A CA 1
ATOM 841 C C . LEU A 1 102 ? 22.104 3.768 -43.292 1.00 55.06 102 LEU A C 1
ATOM 843 O O . LEU A 1 102 ? 22.951 4.190 -42.502 1.00 55.06 102 LEU A O 1
ATOM 847 N N . PRO A 1 103 ? 22.413 3.509 -44.579 1.00 54.94 103 PRO A N 1
ATOM 848 C CA . PRO A 1 103 ? 23.720 3.842 -45.105 1.00 54.94 103 PRO A CA 1
ATOM 849 C C . PRO A 1 103 ? 23.857 5.359 -45.032 1.00 54.94 103 PRO A C 1
ATOM 851 O O . PRO A 1 103 ? 23.095 6.093 -45.664 1.00 54.94 103 PRO A O 1
ATOM 854 N N . THR A 1 104 ? 24.835 5.826 -44.263 1.00 55.97 104 THR A N 1
ATOM 855 C CA . THR A 1 104 ? 25.355 7.190 -44.309 1.00 55.97 104 THR A CA 1
ATOM 856 C C . THR A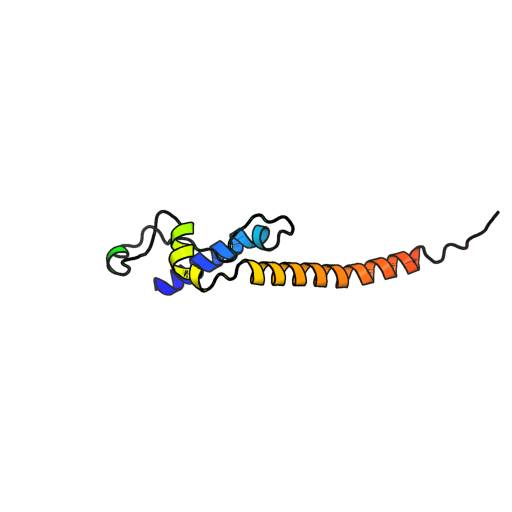 1 104 ? 25.925 7.427 -45.708 1.00 55.97 104 THR A C 1
ATOM 858 O O . THR A 1 104 ? 27.130 7.379 -45.937 1.00 55.97 104 THR A O 1
ATOM 861 N N . LYS A 1 105 ? 25.055 7.654 -46.696 1.00 51.78 105 LYS A N 1
ATOM 862 C CA . LYS A 1 105 ? 25.448 8.319 -47.933 1.00 51.78 105 LYS A CA 1
ATOM 863 C C . LYS A 1 105 ? 25.609 9.793 -47.601 1.00 51.78 105 LYS A C 1
ATOM 865 O O . LYS A 1 105 ? 24.665 10.572 -47.670 1.00 51.78 105 LYS A O 1
ATOM 870 N N . LEU 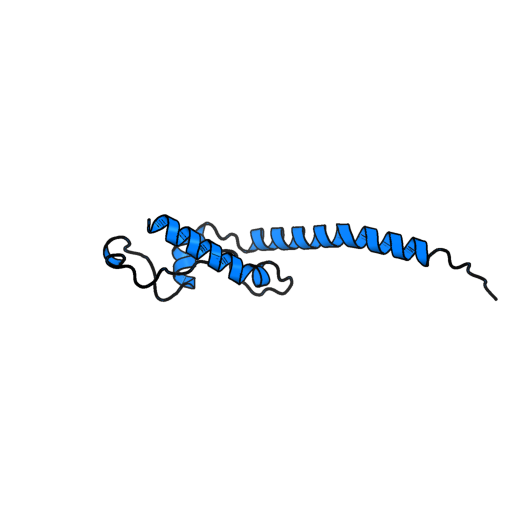A 1 106 ? 26.826 10.109 -47.171 1.00 48.97 106 LEU A N 1
ATOM 871 C CA . LEU A 1 106 ? 27.392 11.446 -47.196 1.00 48.97 106 LEU A CA 1
ATOM 872 C C . LEU A 1 106 ? 27.384 11.910 -48.661 1.00 48.97 106 LEU A C 1
ATOM 874 O O . LEU A 1 106 ? 28.038 11.290 -49.503 1.00 48.97 106 LEU A O 1
ATOM 878 N N . TYR A 1 107 ? 26.575 12.929 -48.948 1.00 45.34 107 TYR A N 1
ATOM 879 C CA . TYR A 1 107 ? 26.774 13.827 -50.084 1.00 45.34 107 TYR A CA 1
ATOM 880 C C . TYR A 1 107 ? 27.732 14.940 -49.665 1.00 45.34 107 TYR A C 1
ATOM 882 O O . TYR A 1 107 ? 27.664 15.337 -48.477 1.00 45.34 107 TYR A O 1
#

Foldseek 3Di:
DVVVVFVVQQVVQLVVCVCLLLDPPHPDPWNGWGAADPDDPCVCVVDVLADNPDRVSNCCVPCVVPTPVVVSSVVSVVVVVVVVVVVVVVVVVVVCVVPVPPPPPDD

pLDDT: mean 82.18, std 10.4, range [45.34, 93.88]

Sequence (107 aa):
MLFFDQILAGYFKHLEKVKEVLSINGGLKRTFFTQALKNIKGFDQLVSRYDTEDDDKLTDSLYKELDNSVERRNEVLDHLISRFAETFSDYTFVMKSLYGNLPTKLY

Organism: NCBI:txid651561

Radius of gyration: 23.31 Å; chains: 1; bounding box: 51×30×73 Å